Protein AF-A0A659UJV4-F1 (afdb_monomer_lite)

pLDDT: mean 75.34, std 13.34, range [50.78, 94.06]

Foldseek 3Di:
DCCQVQNLVSVVVVLQVPDDDDDFDDDDDDDPPDDDDSDDDCHPVNDPSVLSSVLSNQCSVQVDPDDVSSVVRPSCDPVNVLVVQVVCCVPPVRDPDPPDCVVVCPVQAHPRCPPPD

Structure (mmCIF, N/CA/C/O backbone):
data_AF-A0A659UJV4-F1
#
_entry.id   AF-A0A659UJV4-F1
#
loop_
_atom_site.group_PDB
_atom_site.id
_atom_site.type_symbol
_atom_site.label_atom_id
_atom_site.label_alt_id
_atom_site.label_comp_id
_atom_site.label_asym_id
_atom_site.label_entity_id
_atom_site.label_seq_id
_atom_site.pdbx_PDB_ins_code
_atom_site.Cartn_x
_atom_site.Cartn_y
_atom_site.Cartn_z
_atom_site.occupancy
_atom_site.B_iso_or_equiv
_atom_site.auth_seq_id
_atom_site.auth_comp_id
_atom_site.auth_asym_id
_atom_site.auth_atom_id
_atom_site.pdbx_PDB_model_num
ATOM 1 N N . ASP A 1 1 ? -14.452 -5.274 -1.718 1.00 62.62 1 ASP A N 1
ATOM 2 C CA . ASP A 1 1 ? -14.393 -5.983 -3.010 1.00 62.62 1 ASP A CA 1
ATOM 3 C C . ASP A 1 1 ? -13.160 -6.857 -3.145 1.00 62.62 1 ASP A C 1
ATOM 5 O O . ASP A 1 1 ? -13.233 -7.955 -2.632 1.00 62.62 1 ASP A O 1
ATOM 9 N N . LEU A 1 2 ? -11.992 -6.429 -3.645 1.00 67.94 2 LEU A N 1
ATOM 10 C CA . LEU A 1 2 ? -10.897 -7.378 -3.974 1.00 67.94 2 LEU A CA 1
ATOM 11 C C . LEU A 1 2 ? -10.494 -8.385 -2.862 1.00 67.94 2 LEU A C 1
ATOM 13 O O . LEU A 1 2 ? -10.359 -9.576 -3.128 1.00 67.94 2 LEU A O 1
ATOM 17 N N . LEU A 1 3 ? -10.311 -7.933 -1.615 1.00 70.75 3 LEU A N 1
ATOM 18 C CA . LEU A 1 3 ? -9.992 -8.810 -0.472 1.00 70.75 3 LEU A CA 1
ATOM 19 C C . LEU A 1 3 ? -11.157 -9.725 -0.065 1.00 70.75 3 LEU A C 1
ATOM 21 O O . LEU A 1 3 ? -10.915 -10.826 0.417 1.00 70.75 3 LEU A O 1
ATOM 25 N N . GLN A 1 4 ? -12.397 -9.275 -0.255 1.00 71.19 4 GLN A N 1
ATOM 26 C CA . GLN A 1 4 ? -13.605 -10.049 0.038 1.00 71.19 4 GLN A CA 1
ATOM 27 C C . GLN A 1 4 ? -13.901 -11.064 -1.080 1.00 71.19 4 GLN A C 1
ATOM 29 O O . GLN A 1 4 ? -14.336 -12.173 -0.790 1.00 71.19 4 GLN A O 1
ATOM 34 N N . ASP A 1 5 ? -13.596 -10.714 -2.332 1.00 80.38 5 ASP A N 1
ATOM 35 C CA . ASP A 1 5 ? -13.884 -11.526 -3.518 1.00 80.38 5 ASP A CA 1
ATOM 36 C C . ASP A 1 5 ? -12.785 -12.558 -3.815 1.00 80.38 5 ASP A C 1
ATOM 38 O O . ASP A 1 5 ? -13.070 -13.692 -4.207 1.00 80.38 5 ASP A O 1
ATOM 42 N N . LEU A 1 6 ? -11.510 -12.179 -3.658 1.00 83.31 6 LEU A N 1
ATOM 43 C CA . LEU A 1 6 ? -10.372 -13.060 -3.935 1.00 83.31 6 LEU A CA 1
ATOM 44 C C . LEU A 1 6 ? -9.827 -13.722 -2.666 1.00 83.31 6 LEU A C 1
ATOM 46 O O . LEU A 1 6 ? -9.431 -14.884 -2.711 1.00 83.31 6 LEU A O 1
ATOM 50 N N . GLY A 1 7 ? -9.814 -13.020 -1.534 1.00 86.19 7 GLY A N 1
ATOM 51 C CA . GLY A 1 7 ? -9.151 -13.486 -0.317 1.00 86.19 7 GLY A CA 1
ATOM 52 C C . GLY A 1 7 ? -7.612 -13.442 -0.399 1.00 86.19 7 GLY A C 1
ATOM 53 O O . GLY A 1 7 ? -7.031 -13.360 -1.487 1.00 86.19 7 GLY A O 1
ATOM 54 N N . PRO A 1 8 ? -6.915 -13.492 0.752 1.00 86.56 8 PRO A N 1
ATOM 55 C CA . PRO A 1 8 ? -5.462 -13.317 0.819 1.00 86.56 8 PRO A CA 1
ATOM 56 C C . PRO A 1 8 ? -4.692 -14.405 0.056 1.00 86.56 8 PRO A C 1
ATOM 58 O O . PRO A 1 8 ? -3.744 -14.099 -0.665 1.00 86.56 8 PRO A O 1
ATOM 61 N N . ASP A 1 9 ? -5.125 -15.664 0.148 1.00 87.44 9 ASP A N 1
ATOM 62 C CA . ASP A 1 9 ? -4.417 -16.793 -0.467 1.00 87.44 9 ASP A CA 1
ATOM 63 C C . ASP A 1 9 ? -4.505 -16.781 -1.996 1.00 87.44 9 ASP A C 1
ATOM 65 O O . ASP A 1 9 ? -3.550 -17.144 -2.688 1.00 87.44 9 ASP A O 1
ATOM 69 N N . ARG A 1 10 ? -5.643 -16.345 -2.552 1.00 85.56 10 ARG A N 1
ATOM 70 C CA . ARG A 1 10 ? -5.791 -16.216 -4.004 1.00 85.56 10 ARG A CA 1
ATOM 71 C C . ARG A 1 10 ? -4.956 -15.062 -4.529 1.00 85.56 10 ARG A C 1
ATOM 73 O O . ARG A 1 10 ? -4.311 -15.234 -5.549 1.00 85.56 10 ARG A O 1
ATOM 80 N N . ILE A 1 11 ? -4.903 -13.936 -3.818 1.00 84.81 11 ILE A N 1
ATOM 81 C CA . ILE A 1 11 ? -4.069 -12.791 -4.209 1.00 84.81 11 ILE A CA 1
ATOM 82 C C . ILE A 1 11 ? -2.593 -13.199 -4.305 1.00 84.81 11 ILE A C 1
ATOM 84 O O . ILE A 1 11 ? -1.927 -12.839 -5.271 1.00 84.81 11 ILE A O 1
ATOM 88 N N . ILE A 1 12 ? -2.093 -14.003 -3.364 1.00 83.69 12 ILE A N 1
ATOM 89 C CA . ILE A 1 12 ? -0.719 -14.531 -3.428 1.00 83.69 12 ILE A CA 1
ATOM 90 C C . ILE A 1 12 ? -0.537 -15.470 -4.615 1.00 83.69 12 ILE A C 1
ATOM 92 O O . ILE A 1 12 ? 0.481 -15.412 -5.298 1.00 83.69 12 ILE A O 1
ATOM 96 N N . ARG A 1 13 ? -1.518 -16.333 -4.875 1.00 84.88 13 ARG A N 1
ATOM 97 C CA . ARG A 1 13 ? -1.448 -17.275 -5.992 1.00 84.88 13 ARG A CA 1
ATOM 98 C C . ARG A 1 13 ? -1.454 -16.571 -7.343 1.00 84.88 13 ARG A C 1
ATOM 100 O O . ARG A 1 13 ? -0.652 -16.927 -8.192 1.00 84.88 13 ARG A O 1
ATOM 107 N N . GLU A 1 14 ? -2.329 -15.587 -7.527 1.00 82.69 14 GLU A N 1
ATOM 108 C CA . GLU A 1 14 ? -2.359 -14.759 -8.736 1.00 82.69 14 GLU A CA 1
ATOM 109 C C . GLU A 1 14 ? -1.037 -14.002 -8.878 1.00 82.69 14 GLU A C 1
ATOM 111 O O . GLU A 1 14 ? -0.459 -13.994 -9.956 1.00 82.69 14 GLU A O 1
ATOM 116 N N . PHE A 1 15 ? -0.492 -13.464 -7.780 1.00 77.19 15 PHE A N 1
ATOM 117 C CA . PHE A 1 15 ? 0.823 -12.828 -7.796 1.00 77.19 15 PHE A CA 1
ATOM 118 C C . PHE A 1 15 ? 1.931 -13.785 -8.261 1.00 77.19 15 PHE A C 1
ATOM 120 O O . PHE A 1 15 ? 2.758 -13.414 -9.087 1.00 77.19 15 PHE A O 1
ATOM 127 N N . ALA A 1 16 ? 1.934 -15.027 -7.775 1.00 75.25 16 ALA A N 1
ATOM 128 C CA . ALA A 1 16 ? 2.890 -16.047 -8.203 1.00 75.25 16 ALA A CA 1
ATOM 129 C C . ALA A 1 16 ? 2.652 -16.527 -9.650 1.00 75.25 16 ALA A C 1
ATOM 131 O O . ALA A 1 16 ? 3.585 -16.969 -10.314 1.00 75.25 16 ALA A O 1
ATOM 132 N N . ALA A 1 17 ? 1.413 -16.444 -10.145 1.00 74.94 17 ALA A N 1
ATOM 133 C CA . ALA A 1 17 ? 1.026 -16.863 -11.490 1.00 74.94 17 ALA A CA 1
ATOM 134 C C . ALA A 1 17 ? 1.332 -15.821 -12.577 1.00 74.94 17 ALA A C 1
ATOM 136 O O . ALA A 1 17 ? 1.230 -16.148 -13.760 1.00 74.94 17 ALA A O 1
ATOM 137 N N . LEU A 1 18 ? 1.710 -14.593 -12.201 1.00 69.69 18 LEU A N 1
ATOM 138 C CA . LEU A 1 18 ? 1.977 -13.513 -13.149 1.00 69.69 18 LEU A CA 1
ATOM 139 C C . LEU A 1 18 ? 3.177 -13.762 -14.080 1.00 69.69 18 LEU A C 1
ATOM 141 O O . LEU A 1 18 ? 3.285 -13.005 -15.033 1.00 69.69 18 LEU A O 1
ATOM 145 N N . GLU A 1 19 ? 4.010 -14.802 -13.903 1.00 61.94 19 GLU A N 1
ATOM 146 C CA . GLU A 1 19 ? 5.070 -15.135 -14.879 1.00 61.94 19 GLU A CA 1
ATOM 147 C C . GLU A 1 19 ? 5.465 -16.637 -14.943 1.00 61.94 19 GLU A C 1
ATOM 149 O O . GLU A 1 19 ? 5.965 -17.207 -13.967 1.00 61.94 19 GLU A O 1
ATOM 154 N N . PRO A 1 20 ? 5.365 -17.277 -16.126 1.00 55.78 20 PRO A N 1
ATOM 155 C CA . PRO A 1 20 ? 6.177 -18.422 -16.537 1.00 55.78 20 PRO A CA 1
ATOM 156 C C . PRO A 1 20 ? 7.518 -17.956 -17.149 1.00 55.78 20 PRO A C 1
ATOM 158 O O . PRO A 1 20 ? 7.548 -17.093 -18.016 1.00 55.78 20 PRO A O 1
ATOM 161 N N . GLY A 1 21 ? 8.635 -18.547 -16.708 1.00 53.44 21 GLY A N 1
ATOM 162 C CA . GLY A 1 21 ? 10.007 -18.045 -16.908 1.00 53.44 21 GLY A CA 1
ATOM 163 C C . GLY A 1 21 ? 10.394 -17.518 -18.304 1.00 53.44 21 GLY A C 1
ATOM 164 O O . GLY A 1 21 ? 10.290 -18.223 -19.308 1.00 53.44 21 GLY A O 1
ATOM 165 N N . ALA A 1 22 ? 10.947 -16.299 -18.328 1.00 54.47 22 ALA A N 1
ATOM 166 C CA . ALA A 1 22 ? 11.406 -15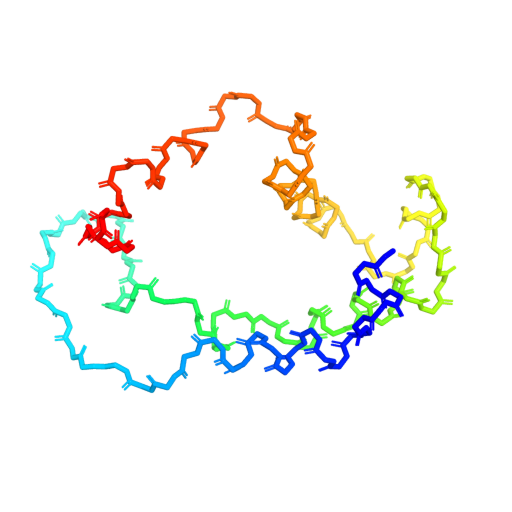.597 -19.526 1.00 54.47 22 ALA A CA 1
ATOM 167 C C . ALA A 1 22 ? 12.938 -15.648 -19.753 1.00 54.47 22 ALA A C 1
ATOM 169 O O . ALA A 1 22 ? 13.740 -15.720 -18.818 1.00 54.47 22 ALA A O 1
ATOM 170 N N . ALA A 1 23 ? 13.328 -15.592 -21.033 1.00 58.88 23 ALA A N 1
ATOM 171 C CA . ALA A 1 23 ? 14.703 -15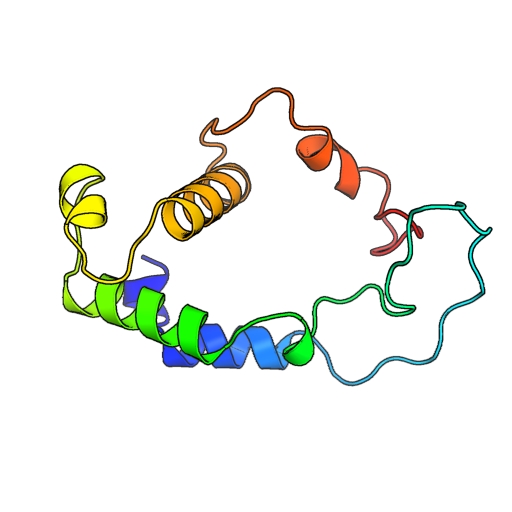.597 -21.553 1.00 58.88 23 ALA A CA 1
ATOM 172 C C . ALA A 1 23 ? 15.496 -14.303 -21.232 1.00 58.88 23 ALA A C 1
ATOM 174 O O . ALA A 1 23 ? 14.894 -13.256 -20.999 1.00 58.88 23 ALA A O 1
ATOM 175 N N . PRO A 1 24 ? 16.847 -14.338 -21.229 1.00 53.59 24 PRO A N 1
ATOM 176 C CA . PRO A 1 24 ? 17.667 -13.217 -20.766 1.00 53.59 24 PRO A CA 1
ATOM 177 C C . PRO A 1 24 ? 17.631 -11.999 -21.707 1.00 53.59 24 PRO A C 1
ATOM 179 O O . PRO A 1 24 ? 17.753 -12.130 -22.926 1.00 53.59 24 PRO A O 1
ATOM 182 N N . ALA A 1 25 ? 17.511 -10.809 -21.110 1.00 57.75 25 ALA A N 1
ATOM 183 C CA . ALA A 1 25 ? 17.424 -9.509 -21.778 1.00 57.75 25 ALA A CA 1
ATOM 184 C C . ALA A 1 25 ? 18.809 -8.905 -22.137 1.00 57.75 25 ALA A C 1
ATOM 186 O O . ALA A 1 25 ? 19.815 -9.240 -21.503 1.00 57.75 25 ALA A O 1
ATOM 187 N N . PRO A 1 26 ? 18.890 -8.002 -23.140 1.00 55.00 26 PRO A N 1
ATOM 188 C CA . PRO A 1 26 ? 20.135 -7.341 -23.546 1.00 55.00 26 PRO A CA 1
ATOM 189 C C . PRO A 1 26 ? 20.643 -6.318 -22.511 1.00 55.00 26 PRO A C 1
ATOM 191 O O . PRO A 1 26 ? 19.875 -5.711 -21.768 1.00 55.00 26 PRO A O 1
ATOM 194 N N . ALA A 1 27 ? 21.964 -6.108 -22.482 1.00 56.12 27 ALA A N 1
ATOM 195 C CA . ALA A 1 27 ? 22.645 -5.306 -21.464 1.00 56.12 27 ALA A CA 1
ATOM 196 C C . ALA A 1 27 ? 22.341 -3.794 -21.560 1.00 56.12 27 ALA A C 1
ATOM 198 O O . ALA A 1 27 ? 22.546 -3.167 -22.600 1.00 56.12 27 ALA A O 1
ATOM 199 N N . GLN A 1 28 ? 21.907 -3.206 -20.440 1.00 54.41 28 GLN A N 1
ATOM 200 C CA . GLN A 1 28 ? 21.684 -1.765 -20.269 1.00 54.41 28 GLN A CA 1
ATOM 201 C C . GLN A 1 28 ? 22.988 -1.010 -19.940 1.00 54.41 28 GLN A C 1
ATOM 203 O O . GLN A 1 28 ? 23.888 -1.582 -19.319 1.00 54.41 28 GLN A O 1
ATOM 208 N N . PRO A 1 29 ? 23.097 0.288 -20.290 1.00 52.56 29 PRO A N 1
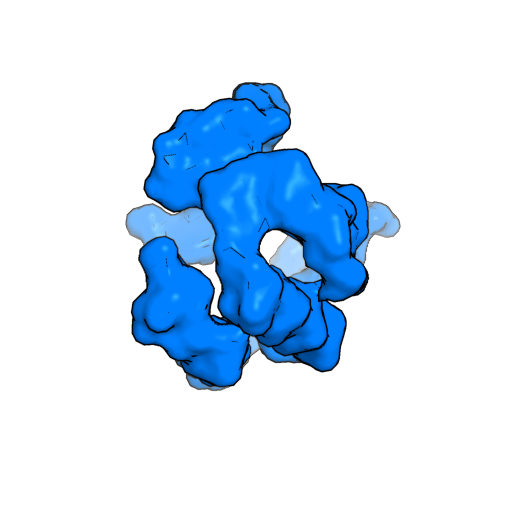ATOM 209 C CA . PRO A 1 29 ? 24.241 1.118 -19.914 1.00 52.56 29 PRO A CA 1
ATOM 210 C C . PRO A 1 29 ? 24.343 1.302 -18.389 1.00 52.56 29 PRO A C 1
ATOM 212 O O . PRO A 1 29 ? 23.340 1.460 -17.691 1.00 52.56 29 PRO A O 1
ATOM 215 N N . LEU A 1 30 ? 25.577 1.300 -17.876 1.00 54.69 30 LEU A N 1
ATOM 216 C CA . LEU A 1 30 ? 25.878 1.380 -16.444 1.00 54.69 30 LEU A CA 1
ATOM 217 C C . LEU A 1 30 ? 25.600 2.783 -15.889 1.00 54.69 30 LEU A C 1
ATOM 219 O O . LEU A 1 30 ? 26.315 3.740 -16.181 1.00 54.69 30 LEU A O 1
ATOM 223 N N . LEU A 1 31 ? 24.585 2.888 -15.033 1.00 61.81 31 LEU A N 1
ATOM 224 C CA . LEU A 1 31 ? 24.408 4.018 -14.125 1.00 61.81 31 LEU A CA 1
ATOM 225 C C . LEU A 1 31 ? 25.238 3.741 -12.856 1.00 61.81 31 LEU A C 1
ATOM 227 O O . LEU A 1 31 ? 24.978 2.731 -12.202 1.00 61.81 31 LEU A O 1
ATOM 231 N N . PRO A 1 32 ? 26.194 4.605 -12.455 1.00 62.06 32 PRO A N 1
ATOM 232 C CA . PRO A 1 32 ? 27.167 4.304 -11.390 1.00 62.06 32 PRO A CA 1
ATOM 233 C C . PRO A 1 32 ? 26.573 3.966 -10.012 1.00 62.06 32 PRO A C 1
ATOM 235 O O . PRO A 1 32 ? 27.269 3.420 -9.159 1.00 62.06 32 PRO A O 1
ATOM 238 N N . HIS A 1 33 ? 25.300 4.302 -9.778 1.00 64.25 33 HIS A N 1
ATOM 239 C CA . HIS A 1 33 ? 24.630 4.146 -8.484 1.00 64.25 33 HIS A CA 1
ATOM 240 C C . HIS A 1 33 ? 23.269 3.440 -8.556 1.00 64.25 33 HIS A C 1
ATOM 242 O O . HIS A 1 33 ? 22.594 3.342 -7.535 1.00 64.25 33 HIS A O 1
ATOM 248 N N . LEU A 1 34 ? 22.844 2.954 -9.727 1.00 65.94 34 LEU A N 1
ATOM 249 C CA . LEU A 1 34 ? 21.552 2.282 -9.881 1.00 65.94 34 LEU A CA 1
ATOM 250 C C . LEU A 1 34 ? 21.769 0.847 -10.354 1.00 65.94 34 LEU A C 1
ATOM 252 O O . LEU A 1 34 ? 21.792 0.566 -11.551 1.00 65.94 34 LEU A O 1
ATOM 256 N N . ILE A 1 35 ? 21.935 -0.046 -9.382 1.00 69.38 35 ILE A N 1
ATOM 257 C CA . ILE A 1 35 ? 22.021 -1.487 -9.605 1.00 69.38 35 ILE A CA 1
ATOM 258 C C . ILE A 1 35 ? 20.596 -2.037 -9.535 1.00 69.38 35 ILE A C 1
ATOM 260 O O . ILE A 1 35 ? 20.000 -2.081 -8.462 1.00 69.38 35 ILE A O 1
ATOM 264 N N . MET A 1 36 ? 20.052 -2.417 -10.687 1.00 70.81 36 MET A N 1
ATOM 265 C CA . MET A 1 36 ? 18.752 -3.078 -10.805 1.00 70.81 36 MET A CA 1
ATOM 266 C C . MET A 1 36 ? 18.960 -4.534 -11.235 1.00 70.81 36 MET A C 1
ATOM 268 O O . MET A 1 36 ? 19.956 -4.822 -11.908 1.00 70.81 36 MET A O 1
ATOM 272 N N . PRO A 1 37 ? 18.047 -5.450 -10.876 1.00 74.69 37 PRO A N 1
ATOM 273 C CA . PRO A 1 37 ? 18.047 -6.796 -11.432 1.00 74.69 37 PRO A CA 1
ATOM 274 C C . PRO A 1 37 ? 17.961 -6.780 -12.966 1.00 74.69 37 PRO A C 1
ATOM 276 O O . PRO A 1 37 ? 17.426 -5.844 -13.557 1.00 74.69 37 PRO A O 1
ATOM 279 N N . ALA A 1 38 ? 18.497 -7.821 -13.611 1.00 75.62 38 ALA A N 1
ATOM 280 C CA . ALA A 1 38 ? 18.450 -7.960 -15.071 1.00 75.62 38 ALA A CA 1
ATOM 281 C C . ALA A 1 38 ? 17.039 -8.279 -15.599 1.00 75.62 38 ALA A C 1
ATOM 283 O O . ALA A 1 38 ? 16.800 -8.189 -16.801 1.00 75.62 38 ALA A O 1
ATOM 284 N N . HIS A 1 39 ? 16.132 -8.694 -14.713 1.00 74.50 39 HIS A N 1
ATOM 285 C CA . HIS A 1 39 ? 14.750 -9.026 -15.025 1.00 74.50 39 HIS A CA 1
ATOM 286 C C . HIS A 1 39 ? 13.828 -7.813 -14.836 1.00 74.50 39 HIS A C 1
ATOM 288 O O . HIS A 1 39 ? 14.071 -6.970 -13.972 1.00 74.50 39 HIS A O 1
ATOM 294 N N . HIS A 1 40 ? 12.804 -7.705 -15.687 1.00 71.44 40 HIS A N 1
ATOM 295 C CA . HIS A 1 40 ? 11.873 -6.566 -15.708 1.00 71.44 40 HIS A CA 1
ATOM 296 C C . HIS A 1 40 ? 10.592 -6.841 -14.920 1.00 71.44 40 HIS A C 1
ATOM 298 O O . HIS A 1 40 ? 9.961 -5.915 -14.413 1.00 71.44 40 HIS A O 1
ATOM 304 N N . ASP A 1 41 ? 10.198 -8.109 -14.874 1.00 70.56 41 ASP A N 1
ATOM 305 C CA . ASP A 1 41 ? 9.048 -8.607 -14.144 1.00 70.56 41 ASP A CA 1
ATOM 306 C C . ASP A 1 41 ? 9.244 -8.466 -12.631 1.00 70.56 41 ASP A C 1
ATOM 308 O O . ASP A 1 41 ? 10.363 -8.435 -12.127 1.00 70.56 41 ASP A O 1
ATOM 312 N N . VAL A 1 42 ? 8.143 -8.376 -11.886 1.00 76.44 42 VAL A N 1
ATOM 313 C CA . VAL A 1 42 ? 8.201 -8.482 -10.426 1.00 76.44 42 VAL A CA 1
ATOM 314 C C . VAL A 1 42 ? 8.016 -9.947 -10.070 1.00 76.44 42 VAL A C 1
ATOM 316 O O . VAL A 1 42 ? 6.967 -10.521 -10.349 1.00 76.44 42 VAL A O 1
ATOM 319 N N . ARG A 1 43 ? 9.021 -10.545 -9.435 1.00 78.69 43 ARG A N 1
ATOM 320 C CA . ARG A 1 43 ? 8.993 -11.955 -9.038 1.00 78.69 43 ARG A CA 1
ATOM 321 C C . ARG A 1 43 ? 8.570 -12.111 -7.591 1.00 78.69 43 ARG A C 1
ATOM 323 O O . ARG A 1 43 ? 8.706 -11.203 -6.774 1.00 78.69 43 ARG A O 1
ATOM 330 N N . GLU A 1 44 ? 8.160 -13.325 -7.234 1.00 80.69 44 GLU A N 1
ATOM 331 C CA . GLU A 1 44 ? 7.950 -13.716 -5.836 1.00 80.69 44 GLU A CA 1
ATOM 332 C C . GLU A 1 44 ? 9.165 -13.407 -4.951 1.00 80.69 44 GLU A C 1
ATOM 334 O O . GLU A 1 44 ? 8.999 -12.897 -3.846 1.00 80.69 44 GLU A O 1
ATOM 339 N N . SER A 1 45 ? 10.386 -13.612 -5.452 1.00 81.69 45 SER A N 1
ATOM 340 C CA . SER A 1 45 ? 11.618 -13.290 -4.720 1.00 81.69 45 SER A CA 1
ATOM 341 C C . SER A 1 45 ? 11.791 -11.802 -4.404 1.00 81.69 45 SER A C 1
ATOM 343 O O . SER A 1 45 ? 12.529 -11.462 -3.481 1.00 81.69 45 SER A O 1
ATOM 345 N N . ASP A 1 46 ? 11.125 -10.920 -5.152 1.00 81.88 46 ASP A N 1
ATOM 346 C CA . ASP A 1 46 ? 11.189 -9.468 -4.966 1.00 81.88 46 ASP A CA 1
ATOM 347 C C . ASP A 1 46 ? 10.198 -8.988 -3.886 1.00 81.88 46 ASP A C 1
ATOM 349 O O . ASP A 1 46 ? 10.222 -7.825 -3.470 1.00 81.88 46 ASP A O 1
ATOM 353 N N . VAL A 1 47 ? 9.340 -9.890 -3.387 1.00 83.38 47 VAL A N 1
ATOM 354 C CA . VAL A 1 47 ? 8.289 -9.602 -2.410 1.00 83.38 47 VAL A CA 1
ATOM 355 C C . VAL A 1 47 ? 8.472 -10.427 -1.142 1.00 83.38 47 VAL A C 1
ATOM 357 O O . VAL A 1 47 ? 8.685 -11.634 -1.144 1.00 83.38 47 VAL A O 1
ATOM 360 N N . VAL A 1 48 ? 8.316 -9.774 0.012 1.00 87.44 48 VAL A N 1
ATOM 361 C CA . VAL A 1 48 ? 8.310 -10.474 1.303 1.00 87.44 48 VAL A CA 1
ATOM 362 C C . VAL A 1 48 ? 6.941 -11.124 1.517 1.00 87.44 48 VAL A C 1
ATOM 364 O O . VAL A 1 48 ? 6.079 -10.560 2.196 1.00 87.44 48 VAL A O 1
ATOM 367 N N . MET A 1 49 ? 6.747 -12.313 0.944 1.00 86.88 49 MET A N 1
ATOM 368 C CA . MET A 1 49 ? 5.446 -12.992 0.866 1.00 86.88 49 MET A CA 1
ATOM 369 C C . MET A 1 49 ? 4.753 -13.190 2.211 1.00 86.88 49 MET A C 1
ATOM 371 O O . MET A 1 49 ? 3.572 -12.881 2.338 1.00 86.88 49 MET A O 1
ATOM 375 N N . HIS A 1 50 ? 5.480 -13.604 3.253 1.00 88.69 50 HIS A N 1
ATOM 376 C CA . HIS A 1 50 ? 4.895 -13.736 4.592 1.00 88.69 50 HIS A CA 1
ATOM 377 C C . HIS A 1 50 ? 4.275 -12.414 5.078 1.00 88.69 50 HIS A C 1
ATOM 379 O O . HIS A 1 50 ? 3.172 -12.410 5.625 1.00 88.69 50 HIS A O 1
ATOM 385 N N . ARG A 1 51 ? 4.956 -11.279 4.869 1.00 87.44 51 ARG A N 1
ATOM 386 C CA . ARG A 1 51 ? 4.434 -9.972 5.297 1.00 87.44 51 ARG A CA 1
ATOM 387 C C . ARG A 1 51 ? 3.226 -9.555 4.473 1.00 87.44 51 ARG A C 1
ATOM 389 O O . ARG A 1 51 ? 2.297 -8.984 5.033 1.00 87.44 51 ARG A O 1
ATOM 396 N N . LEU A 1 52 ? 3.241 -9.830 3.169 1.00 87.81 52 LEU A N 1
ATOM 397 C CA . LEU A 1 52 ? 2.092 -9.571 2.310 1.00 87.81 52 LEU A CA 1
ATOM 398 C C . LEU A 1 52 ? 0.879 -10.380 2.785 1.00 87.81 52 LEU A C 1
ATOM 400 O O . LEU A 1 52 ? -0.164 -9.790 3.050 1.00 87.81 52 LEU A O 1
ATOM 404 N N . HIS A 1 53 ? 1.046 -11.692 2.977 1.00 89.69 53 HIS A N 1
ATOM 405 C CA . HIS A 1 53 ? -0.003 -12.575 3.489 1.00 89.69 53 HIS A CA 1
ATOM 406 C C . HIS A 1 53 ? -0.553 -12.088 4.823 1.00 89.69 53 HIS A C 1
ATOM 408 O O . HIS A 1 53 ? -1.746 -11.833 4.924 1.00 89.69 53 HIS A O 1
ATOM 414 N N . GLY A 1 54 ? 0.319 -11.884 5.814 1.00 90.56 54 GLY A N 1
ATOM 415 C CA . GLY A 1 54 ? -0.095 -11.510 7.164 1.00 90.56 54 GLY A CA 1
ATOM 416 C C . GLY A 1 54 ? -0.870 -10.196 7.197 1.00 90.56 54 GLY A C 1
ATOM 417 O O . GLY A 1 54 ? -1.898 -10.107 7.862 1.00 90.56 54 GLY A O 1
ATOM 418 N N . ASN A 1 55 ? -0.435 -9.194 6.429 1.00 89.62 55 ASN A N 1
ATOM 419 C CA . ASN A 1 55 ? -1.140 -7.915 6.354 1.00 89.62 55 ASN A CA 1
ATOM 420 C C . ASN A 1 55 ? -2.514 -8.054 5.680 1.00 89.62 55 ASN A C 1
ATOM 422 O O . ASN A 1 55 ? -3.482 -7.449 6.136 1.00 89.62 55 ASN A O 1
ATOM 426 N N . MET A 1 56 ? -2.602 -8.838 4.601 1.00 88.50 56 MET A N 1
ATOM 427 C CA . MET A 1 56 ? -3.846 -9.047 3.853 1.00 88.50 56 MET A CA 1
ATOM 428 C C . MET A 1 56 ? -4.840 -9.905 4.639 1.00 88.50 56 MET A C 1
ATOM 430 O O . MET A 1 56 ? -6.024 -9.585 4.672 1.00 88.50 56 MET A O 1
ATOM 434 N N . ALA A 1 57 ? -4.361 -10.949 5.315 1.00 91.06 57 ALA A N 1
ATOM 435 C CA . ALA A 1 57 ? -5.163 -11.789 6.193 1.00 91.06 57 ALA A CA 1
ATOM 436 C C . ALA A 1 57 ? -5.709 -10.984 7.379 1.00 91.06 57 ALA A C 1
ATOM 438 O O . ALA A 1 57 ? -6.915 -10.983 7.602 1.00 91.06 57 ALA A O 1
ATOM 439 N N . ALA A 1 58 ? -4.861 -10.205 8.061 1.00 89.56 58 ALA A N 1
ATOM 440 C CA . ALA A 1 58 ? -5.296 -9.355 9.168 1.00 89.56 58 ALA A CA 1
ATOM 441 C C . ALA A 1 58 ? -6.360 -8.332 8.733 1.00 89.56 58 ALA A C 1
ATOM 443 O O . ALA A 1 58 ? -7.349 -8.125 9.436 1.00 89.56 58 ALA A O 1
ATOM 444 N N . ALA A 1 59 ? -6.189 -7.712 7.559 1.00 88.19 59 ALA A N 1
ATOM 445 C CA . ALA A 1 59 ? -7.182 -6.793 7.009 1.00 88.19 59 ALA A CA 1
ATOM 446 C C . ALA A 1 59 ? -8.491 -7.508 6.632 1.00 88.19 59 ALA A C 1
ATOM 448 O O . ALA A 1 59 ? -9.564 -6.992 6.932 1.00 88.19 59 ALA A O 1
ATOM 449 N N . ALA A 1 60 ? -8.422 -8.694 6.021 1.00 89.56 60 ALA A N 1
ATOM 450 C CA . ALA A 1 60 ? -9.604 -9.476 5.660 1.00 89.56 60 ALA A CA 1
ATOM 451 C C . ALA A 1 60 ? -10.403 -9.925 6.893 1.00 89.56 60 ALA A C 1
ATOM 453 O O . ALA A 1 60 ? -11.618 -9.757 6.925 1.00 89.56 60 ALA A O 1
ATOM 454 N N . GLU A 1 61 ? -9.724 -10.449 7.916 1.00 89.62 61 GLU A N 1
ATOM 455 C CA . GLU A 1 61 ? -10.349 -10.910 9.162 1.00 89.62 61 GLU A CA 1
ATOM 456 C C . GLU A 1 61 ? -11.015 -9.771 9.935 1.00 89.62 61 GLU A C 1
ATOM 458 O O . GLU A 1 61 ? -12.067 -9.963 10.545 1.00 89.62 61 GLU A O 1
ATOM 463 N N . ARG A 1 62 ? -10.403 -8.581 9.932 1.00 89.50 62 ARG A N 1
ATOM 464 C CA . ARG A 1 62 ? -10.948 -7.419 10.638 1.00 89.50 62 ARG A CA 1
ATOM 465 C C . ARG A 1 62 ? -12.034 -6.694 9.852 1.00 89.50 62 ARG A C 1
ATOM 467 O O . ARG A 1 62 ? -12.869 -6.049 10.475 1.00 89.50 62 ARG A O 1
ATOM 474 N N . GLY A 1 63 ? -12.012 -6.800 8.524 1.00 89.44 63 GLY A N 1
ATOM 475 C CA . GLY A 1 63 ? -12.995 -6.203 7.625 1.00 89.44 63 GLY A CA 1
ATOM 476 C C . GLY A 1 63 ? -13.202 -4.698 7.833 1.00 89.44 63 GLY A C 1
ATOM 477 O O . GLY A 1 63 ? -14.350 -4.301 8.014 1.00 89.44 63 GLY A O 1
ATOM 478 N N . PRO A 1 64 ? -12.140 -3.864 7.836 1.00 91.62 64 PRO A N 1
ATOM 479 C CA . PRO A 1 64 ? -12.280 -2.435 8.091 1.00 91.62 64 PRO A CA 1
ATOM 480 C C . PRO A 1 64 ? -13.153 -1.774 7.019 1.00 91.62 64 PRO A C 1
ATOM 482 O O . PRO A 1 64 ? -12.896 -1.922 5.820 1.00 91.62 64 PRO A O 1
ATOM 485 N N . ALA A 1 65 ? -14.170 -1.034 7.453 1.00 89.69 65 ALA A N 1
ATOM 486 C CA . ALA A 1 65 ? -15.099 -0.324 6.580 1.00 89.69 65 ALA A CA 1
ATOM 487 C C . ALA A 1 65 ? -14.563 1.047 6.146 1.00 89.69 65 ALA A C 1
ATOM 489 O O . ALA A 1 65 ? -14.949 1.565 5.097 1.00 89.69 65 ALA A O 1
ATOM 490 N N . ASP A 1 66 ? -13.666 1.632 6.942 1.00 88.56 66 ASP A N 1
ATOM 491 C CA . ASP A 1 66 ? -13.080 2.937 6.676 1.00 88.56 66 ASP A CA 1
ATOM 492 C C . ASP A 1 66 ? -11.582 3.009 7.016 1.00 88.56 66 ASP A C 1
ATOM 494 O O . ASP A 1 66 ? -10.935 2.049 7.446 1.00 88.56 66 ASP A O 1
ATOM 498 N N . PHE A 1 67 ? -11.003 4.184 6.771 1.00 87.56 67 PHE A N 1
ATOM 499 C CA . PHE A 1 67 ? -9.587 4.428 7.005 1.00 87.56 67 PHE A CA 1
ATOM 500 C C . PHE A 1 67 ? -9.195 4.331 8.485 1.00 87.56 67 PHE A C 1
ATOM 502 O O . PHE A 1 67 ? -8.115 3.828 8.790 1.00 87.56 67 PHE A O 1
ATOM 509 N N . ALA A 1 68 ? -10.041 4.803 9.404 1.00 92.44 68 ALA A N 1
ATOM 510 C CA . ALA A 1 68 ? -9.731 4.770 10.828 1.00 92.44 68 ALA A CA 1
ATOM 511 C C . ALA A 1 68 ? -9.701 3.324 11.331 1.00 92.44 68 ALA A C 1
ATOM 513 O O . ALA A 1 68 ? -8.762 2.937 12.025 1.00 92.44 68 ALA A O 1
ATOM 514 N N . GLU A 1 69 ? -10.663 2.503 10.911 1.00 92.38 69 GLU A N 1
ATOM 515 C CA . GLU A 1 69 ? -10.681 1.074 11.211 1.00 92.38 69 GLU A CA 1
ATOM 516 C C . GLU A 1 69 ? -9.477 0.346 10.605 1.00 92.38 69 GLU A C 1
ATOM 518 O O . GLU A 1 69 ? -8.867 -0.484 11.280 1.00 92.38 69 GLU A O 1
ATOM 523 N N . LEU A 1 70 ? -9.068 0.697 9.379 1.00 91.19 70 LEU A N 1
ATOM 524 C CA . LEU A 1 70 ? -7.878 0.127 8.738 1.00 91.19 70 LEU A CA 1
ATOM 525 C C . LEU A 1 70 ? -6.596 0.415 9.536 1.00 91.19 70 LEU A C 1
ATOM 527 O O . LEU A 1 70 ? -5.739 -0.460 9.655 1.00 91.19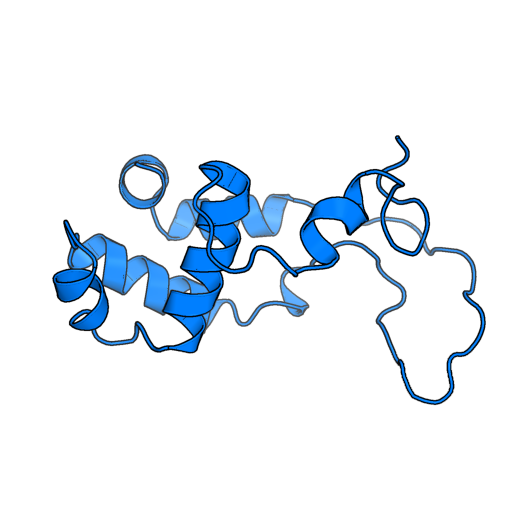 70 LEU A O 1
ATOM 531 N N . LEU A 1 71 ? -6.463 1.616 10.110 1.00 91.56 71 LEU A N 1
ATOM 532 C CA . LEU A 1 71 ? -5.319 1.980 10.958 1.00 91.56 71 LEU A CA 1
ATOM 533 C C . LEU A 1 71 ? -5.268 1.198 12.276 1.00 91.56 71 LEU A C 1
ATOM 535 O O . LEU A 1 71 ? -4.200 1.083 12.876 1.00 91.56 71 LEU A O 1
ATOM 539 N N . LEU A 1 72 ? -6.406 0.675 12.733 1.00 94.06 72 LEU A N 1
ATOM 540 C CA . LEU A 1 72 ? -6.503 -0.120 13.954 1.00 94.06 72 LEU A CA 1
ATOM 541 C C . LEU A 1 72 ? -6.247 -1.614 13.714 1.00 94.06 72 LEU A C 1
ATOM 543 O O . LEU A 1 72 ? -6.182 -2.371 14.683 1.00 94.06 72 LEU A O 1
ATOM 547 N N . VAL A 1 73 ? -6.077 -2.052 12.460 1.00 93.88 73 VAL A N 1
ATOM 548 C CA . VAL A 1 73 ? -5.738 -3.442 12.129 1.00 93.88 73 VAL A CA 1
ATOM 549 C C . VAL A 1 73 ? -4.283 -3.731 12.530 1.00 93.88 73 VAL A C 1
ATOM 551 O O . VAL A 1 73 ? -3.355 -3.162 11.944 1.00 93.88 73 VAL A O 1
ATOM 554 N N . PRO A 1 74 ? -4.028 -4.643 13.490 1.00 89.75 74 PRO A N 1
ATOM 555 C CA . PRO A 1 74 ? -2.666 -5.010 13.862 1.00 89.75 74 PRO A CA 1
ATOM 556 C C . PRO A 1 74 ? -1.888 -5.560 12.659 1.00 89.75 74 PRO A C 1
ATOM 558 O O . PRO A 1 74 ? -2.382 -6.405 11.920 1.00 89.75 74 PRO A O 1
ATOM 561 N N . GLY A 1 75 ? -0.661 -5.074 12.458 1.00 85.50 75 GLY A N 1
ATOM 562 C CA . GLY A 1 75 ? 0.174 -5.429 11.301 1.00 85.50 75 GLY A CA 1
ATOM 563 C C . GLY A 1 75 ? 0.031 -4.483 10.102 1.00 85.50 75 GLY A C 1
ATOM 564 O O . GLY A 1 75 ? 0.963 -4.370 9.300 1.00 85.50 75 GLY A O 1
ATOM 565 N N . VAL A 1 76 ? -1.049 -3.698 10.017 1.00 89.56 76 VAL A N 1
ATOM 566 C CA . VAL A 1 76 ? -1.187 -2.644 9.003 1.00 89.56 76 VAL A CA 1
ATOM 567 C C . VAL A 1 76 ? -0.437 -1.392 9.459 1.00 89.56 76 VAL A C 1
ATOM 569 O O . VAL A 1 76 ? -0.923 -0.565 10.220 1.00 89.56 76 VAL A O 1
ATOM 572 N N . GLY A 1 77 ? 0.806 -1.261 8.994 1.00 87.94 77 GLY A N 1
ATOM 573 C CA . GLY A 1 77 ? 1.649 -0.095 9.266 1.00 87.94 77 GLY A CA 1
ATOM 574 C C . GLY A 1 77 ? 1.631 0.952 8.149 1.00 87.94 77 GLY A C 1
ATOM 575 O O . GLY A 1 77 ? 1.134 0.719 7.048 1.00 87.94 77 GLY A O 1
ATOM 576 N N . ALA A 1 78 ? 2.296 2.086 8.389 1.00 88.69 78 ALA A N 1
ATOM 577 C CA . ALA A 1 78 ? 2.386 3.206 7.441 1.00 88.69 78 ALA A CA 1
ATOM 578 C C . ALA A 1 78 ? 2.867 2.808 6.030 1.00 88.69 78 ALA A C 1
ATOM 580 O O . ALA A 1 78 ? 2.416 3.371 5.035 1.00 88.69 78 ALA A O 1
ATOM 581 N N . ARG A 1 79 ? 3.765 1.815 5.920 1.00 85.00 79 ARG A N 1
ATOM 582 C CA . ARG A 1 79 ? 4.215 1.288 4.619 1.00 85.00 79 ARG A CA 1
ATOM 583 C C . ARG A 1 79 ? 3.094 0.582 3.856 1.00 85.00 79 ARG A C 1
ATOM 585 O O . ARG A 1 79 ? 2.971 0.799 2.657 1.00 85.00 79 ARG A O 1
ATOM 592 N N . THR A 1 80 ? 2.278 -0.212 4.545 1.00 88.25 80 THR A N 1
ATOM 593 C CA . THR A 1 80 ? 1.124 -0.907 3.960 1.00 88.25 80 THR A CA 1
ATOM 594 C C . THR A 1 80 ? 0.071 0.101 3.519 1.00 88.25 80 THR A C 1
ATOM 596 O O . THR A 1 80 ? -0.372 0.054 2.379 1.00 88.25 80 THR A O 1
ATOM 599 N N . VAL A 1 81 ? -0.244 1.083 4.370 1.00 89.44 81 VAL A N 1
ATOM 600 C CA . VAL A 1 81 ? -1.175 2.174 4.036 1.00 89.44 81 VAL A CA 1
ATOM 601 C C . VAL A 1 81 ? -0.708 2.947 2.803 1.00 89.44 81 VAL A C 1
ATOM 603 O O . VAL A 1 81 ? -1.491 3.193 1.892 1.00 89.44 81 VAL A O 1
ATOM 606 N N . ARG A 1 82 ? 0.585 3.283 2.726 1.00 87.62 82 ARG A N 1
ATOM 607 C CA . ARG A 1 82 ? 1.156 3.960 1.556 1.00 87.62 82 ARG A CA 1
ATOM 608 C C . ARG A 1 82 ? 1.054 3.110 0.289 1.00 87.62 82 ARG A C 1
ATOM 610 O O . ARG A 1 82 ? 0.726 3.650 -0.759 1.00 87.62 82 ARG A O 1
ATOM 617 N N . ALA A 1 83 ? 1.336 1.811 0.373 1.00 85.81 83 ALA A N 1
ATOM 618 C CA . ALA A 1 83 ? 1.202 0.907 -0.766 1.00 85.81 83 ALA A CA 1
ATOM 619 C C . ALA A 1 83 ? -0.255 0.821 -1.248 1.00 85.81 83 ALA A C 1
ATOM 621 O O . ALA A 1 83 ? -0.507 0.963 -2.439 1.00 85.81 83 ALA A O 1
ATOM 622 N N . LEU A 1 84 ? -1.212 0.682 -0.325 1.00 87.06 84 LEU A N 1
ATOM 623 C CA . LEU A 1 84 ? -2.641 0.675 -0.647 1.00 87.06 84 LEU A CA 1
ATOM 624 C C . LEU A 1 84 ? -3.089 1.989 -1.294 1.00 87.06 84 LEU A C 1
ATOM 626 O O . LEU A 1 84 ? -3.843 1.956 -2.258 1.00 87.06 84 LEU A O 1
ATOM 630 N N . ALA A 1 85 ? -2.588 3.132 -0.822 1.00 86.44 85 ALA A N 1
ATOM 631 C CA . ALA A 1 85 ? -2.883 4.428 -1.427 1.00 86.44 85 ALA A CA 1
ATOM 632 C C . ALA A 1 85 ? -2.347 4.537 -2.868 1.00 86.44 85 ALA A C 1
ATOM 634 O O . ALA A 1 85 ? -3.065 5.004 -3.748 1.00 86.44 85 ALA A O 1
ATOM 635 N N . LEU A 1 86 ? -1.125 4.051 -3.126 1.00 82.50 86 LEU A N 1
ATOM 636 C CA . LEU A 1 86 ? -0.542 4.002 -4.476 1.00 82.50 86 LEU A CA 1
ATOM 637 C C . LEU A 1 86 ? -1.345 3.087 -5.411 1.00 82.50 86 LEU A C 1
ATOM 639 O O . LEU A 1 86 ? -1.584 3.437 -6.562 1.00 82.50 86 LEU A O 1
ATOM 643 N N . VAL A 1 87 ? -1.803 1.933 -4.918 1.00 81.44 87 VAL A N 1
ATOM 644 C CA . VAL A 1 87 ? -2.657 1.017 -5.691 1.00 81.44 87 VAL A CA 1
ATOM 645 C C . VAL A 1 87 ? -4.032 1.634 -5.953 1.00 81.44 87 VAL A C 1
ATOM 647 O O . VAL A 1 87 ? -4.516 1.579 -7.080 1.00 81.44 87 VAL A O 1
ATOM 650 N N . ALA A 1 88 ? -4.653 2.259 -4.950 1.00 83.38 88 ALA A N 1
ATOM 651 C CA . ALA A 1 88 ? -5.946 2.923 -5.097 1.00 83.38 88 ALA A CA 1
ATOM 652 C C . ALA A 1 88 ? -5.891 4.077 -6.106 1.00 83.38 88 ALA A C 1
ATOM 654 O O . ALA A 1 88 ? -6.865 4.319 -6.817 1.00 83.38 88 ALA A O 1
ATOM 655 N N . GLU A 1 89 ? -4.749 4.754 -6.218 1.00 80.62 89 GLU A N 1
ATOM 656 C CA . GLU A 1 89 ? -4.536 5.743 -7.269 1.00 80.62 89 GLU A CA 1
ATOM 657 C C . GLU A 1 89 ? -4.613 5.125 -8.669 1.00 80.62 89 GLU A C 1
ATOM 659 O O . GLU A 1 89 ? -5.276 5.681 -9.540 1.00 80.62 89 GLU A O 1
ATOM 664 N N . VAL A 1 90 ? -3.992 3.964 -8.883 1.00 78.38 90 VAL A N 1
ATOM 665 C CA . VAL A 1 90 ? -4.013 3.272 -10.181 1.00 78.38 90 VAL A CA 1
ATOM 666 C C . VAL A 1 90 ? -5.393 2.690 -10.491 1.00 78.38 90 VAL A C 1
ATOM 668 O O . VAL A 1 90 ? -5.894 2.853 -11.599 1.00 78.38 90 VAL A O 1
ATOM 671 N N . VAL A 1 91 ? -6.014 2.014 -9.522 1.00 79.94 91 VAL A N 1
ATOM 672 C CA . VAL A 1 91 ? -7.272 1.277 -9.734 1.00 79.94 91 VAL A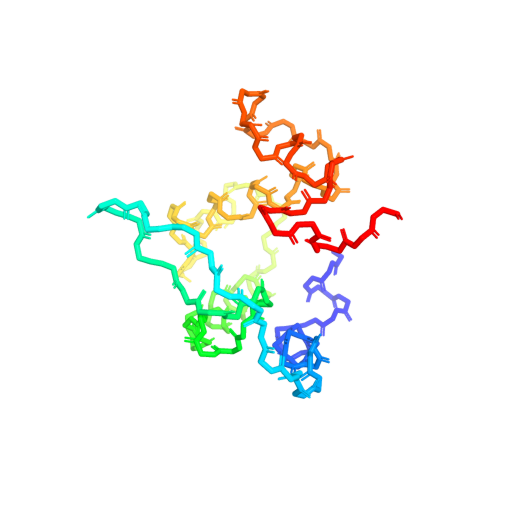 CA 1
ATOM 673 C C . VAL A 1 91 ? -8.482 2.212 -9.761 1.00 79.94 91 VAL A C 1
ATOM 675 O O . VAL A 1 91 ? -9.402 2.011 -10.550 1.00 79.94 91 VAL A O 1
ATOM 678 N N . HIS A 1 92 ? -8.495 3.233 -8.903 1.00 81.25 92 HIS A N 1
ATOM 679 C CA . HIS A 1 92 ? -9.664 4.087 -8.678 1.00 81.25 92 HIS A CA 1
ATOM 680 C C . HIS A 1 92 ? -9.433 5.559 -9.043 1.00 81.25 92 HIS A C 1
ATOM 682 O O . HIS A 1 92 ? -10.348 6.368 -8.897 1.00 81.25 92 HIS A O 1
ATOM 688 N N . GLY A 1 93 ? -8.232 5.947 -9.484 1.00 78.50 93 GLY A N 1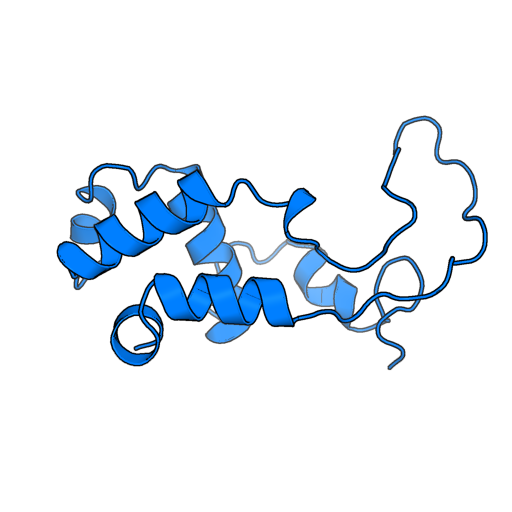
ATOM 689 C CA . GLY A 1 93 ? -7.907 7.349 -9.773 1.00 78.50 93 GLY A CA 1
ATOM 690 C C . GLY A 1 93 ? -7.848 8.241 -8.527 1.00 78.50 93 GLY A C 1
ATOM 691 O O . GLY A 1 93 ? -7.805 9.466 -8.651 1.00 78.50 93 GLY A O 1
ATOM 692 N N . ALA A 1 94 ? -7.865 7.655 -7.323 1.00 78.94 94 ALA A N 1
ATOM 693 C CA . ALA A 1 94 ? -7.843 8.397 -6.069 1.00 78.94 94 ALA A CA 1
ATOM 694 C C . ALA A 1 94 ? -6.473 9.079 -5.890 1.00 78.94 94 ALA A C 1
ATOM 696 O O . ALA A 1 94 ? -5.456 8.390 -5.829 1.00 78.94 94 ALA A O 1
ATOM 697 N N . PRO A 1 95 ? -6.389 10.417 -5.805 1.00 75.25 95 PRO A N 1
ATOM 698 C CA . PRO A 1 95 ? -5.102 11.095 -5.767 1.00 75.25 95 PRO A CA 1
ATOM 699 C C . PRO A 1 95 ? -4.381 10.799 -4.446 1.00 75.25 95 PRO A C 1
ATOM 701 O O . PRO A 1 95 ? -4.790 11.288 -3.396 1.00 75.25 95 PRO A O 1
ATOM 704 N N . CYS A 1 96 ? -3.278 10.050 -4.489 1.00 75.75 96 CYS A N 1
ATOM 705 C CA . CYS A 1 96 ? -2.393 9.869 -3.338 1.00 75.75 96 CYS A CA 1
ATOM 706 C C . CYS A 1 96 ? -1.075 10.639 -3.514 1.00 75.75 96 CYS A C 1
ATOM 708 O O . CYS A 1 96 ? -0.485 11.095 -2.530 1.00 75.75 96 CYS A O 1
ATOM 710 N N . ARG A 1 97 ? -0.631 10.853 -4.764 1.00 67.25 97 ARG A N 1
ATOM 711 C CA . ARG A 1 97 ? 0.543 11.671 -5.086 1.00 67.25 97 ARG A CA 1
ATOM 712 C C . ARG A 1 97 ? 0.504 12.181 -6.532 1.00 67.25 97 ARG A C 1
ATOM 714 O O . ARG A 1 97 ? 1.022 11.568 -7.454 1.00 67.25 97 ARG A O 1
ATOM 721 N N . PHE A 1 98 ? -0.061 13.373 -6.734 1.00 56.12 98 PHE A N 1
ATOM 722 C CA . PHE A 1 98 ? -0.258 13.943 -8.079 1.00 56.12 98 PHE A CA 1
ATOM 723 C C . PHE A 1 98 ? 1.034 14.259 -8.851 1.00 56.12 98 PHE A C 1
ATOM 725 O O . PHE A 1 98 ? 1.010 14.369 -10.073 1.00 56.12 98 PHE A O 1
ATOM 732 N N . SER A 1 99 ? 2.157 14.404 -8.146 1.00 60.81 99 SER A N 1
ATOM 733 C CA . SER A 1 99 ? 3.465 14.722 -8.721 1.00 60.81 99 SER A CA 1
ATOM 734 C C . SER A 1 99 ? 4.331 13.489 -9.005 1.00 60.81 99 SER A C 1
ATOM 736 O O . SER A 1 99 ? 5.529 13.651 -9.225 1.00 60.81 99 SER A O 1
ATOM 738 N N . ASP A 1 100 ? 3.797 12.268 -8.895 1.00 61.25 100 ASP A N 1
ATOM 739 C CA . ASP A 1 100 ? 4.594 11.063 -9.118 1.00 61.25 100 ASP A CA 1
ATOM 740 C C . ASP A 1 100 ? 4.853 10.852 -10.625 1.00 61.25 100 ASP A C 1
ATOM 742 O O . ASP A 1 100 ? 3.900 10.608 -11.374 1.00 61.25 100 ASP A O 1
ATOM 746 N N . PRO A 1 101 ? 6.115 10.915 -11.102 1.00 55.31 101 PRO A N 1
ATOM 747 C CA . PRO A 1 101 ? 6.448 10.593 -12.491 1.00 55.31 101 PRO A CA 1
ATOM 748 C C . PRO A 1 101 ? 6.033 9.164 -12.884 1.00 55.31 101 PRO A C 1
ATOM 750 O O . PRO A 1 101 ? 5.832 8.899 -14.072 1.00 55.31 101 PRO A O 1
ATOM 753 N N . GLY A 1 102 ? 5.821 8.265 -11.909 1.00 57.94 102 GLY A N 1
ATOM 754 C CA . GLY A 1 102 ? 5.249 6.927 -12.089 1.00 57.94 102 GLY A CA 1
ATOM 755 C C . GLY A 1 102 ? 3.947 6.919 -12.894 1.00 57.94 102 GLY A C 1
ATOM 756 O O . GLY A 1 102 ? 3.765 6.066 -13.763 1.00 57.94 102 GLY A O 1
ATOM 757 N N . ARG A 1 103 ? 3.094 7.935 -12.701 1.00 58.03 103 ARG A N 1
ATOM 758 C CA . ARG A 1 103 ? 1.801 8.075 -13.390 1.00 58.03 103 ARG A CA 1
ATOM 759 C C . ARG A 1 103 ? 1.937 8.197 -14.919 1.00 58.03 103 ARG A C 1
ATOM 761 O O . ARG A 1 103 ? 1.007 7.869 -15.647 1.00 58.03 103 ARG A O 1
ATOM 768 N N . PHE A 1 104 ? 3.107 8.616 -15.406 1.00 55.25 104 PHE A N 1
ATOM 769 C CA . PHE A 1 104 ? 3.450 8.714 -16.832 1.00 55.25 104 PHE A CA 1
ATOM 770 C C . PHE A 1 104 ? 4.542 7.719 -17.257 1.00 55.25 104 PHE A C 1
ATOM 772 O O . PHE A 1 104 ? 4.991 7.742 -18.398 1.00 55.25 104 PHE A O 1
ATOM 779 N N . SER A 1 105 ? 5.001 6.851 -16.352 1.00 54.78 105 SER A N 1
ATOM 780 C CA . SER A 1 105 ? 6.153 5.974 -16.608 1.00 54.78 105 SER A CA 1
ATOM 781 C C . SER A 1 105 ? 5.803 4.751 -17.453 1.00 54.78 105 SER A C 1
ATOM 783 O O . SER A 1 105 ? 6.680 4.186 -18.092 1.00 54.78 105 SER A O 1
ATOM 785 N N . LEU A 1 106 ? 4.529 4.353 -17.482 1.00 57.75 106 LEU A N 1
ATOM 786 C CA . LEU A 1 106 ? 4.038 3.251 -18.317 1.00 57.75 106 LEU A CA 1
ATOM 787 C C . LEU A 1 106 ? 3.515 3.723 -19.681 1.00 57.75 106 LEU A C 1
ATOM 789 O O . LEU A 1 106 ? 3.372 2.905 -20.583 1.00 57.75 106 LEU A O 1
ATOM 793 N N . SER A 1 107 ? 3.260 5.024 -19.871 1.00 58.16 107 SER A N 1
ATOM 794 C CA . SER A 1 107 ? 2.679 5.533 -21.125 1.00 58.16 107 SER A CA 1
ATOM 795 C C . SER A 1 107 ? 3.634 5.474 -22.321 1.00 58.16 107 SER A C 1
ATOM 797 O O . SER A 1 107 ? 3.188 5.615 -23.454 1.00 58.16 107 SER A O 1
ATOM 799 N N . HIS A 1 108 ? 4.928 5.236 -22.084 1.00 52.34 108 HIS A N 1
ATOM 800 C CA . HIS A 1 108 ? 5.959 5.116 -23.121 1.00 52.34 108 HIS A CA 1
ATOM 801 C C . HIS A 1 108 ? 6.637 3.729 -23.127 1.00 52.34 108 HIS A C 1
ATOM 803 O O . HIS A 1 108 ? 7.677 3.552 -23.764 1.00 52.34 108 HIS A O 1
ATOM 809 N N . GLY A 1 109 ? 6.057 2.751 -22.417 1.00 57.69 109 GLY A N 1
ATOM 810 C CA . GLY A 1 109 ? 6.731 1.511 -22.030 1.00 57.69 109 GLY A CA 1
ATOM 811 C C . GLY A 1 109 ? 7.652 1.730 -20.826 1.00 57.69 109 GLY A C 1
ATOM 812 O O . GLY A 1 109 ? 8.093 2.851 -20.567 1.00 57.69 109 GLY A O 1
ATOM 813 N N . GLY A 1 110 ? 7.924 0.668 -20.057 1.00 63.62 110 GLY A N 1
ATOM 814 C CA . GLY A 1 110 ? 8.832 0.737 -18.908 1.00 63.62 110 GLY A CA 1
ATOM 815 C C . GLY A 1 110 ? 10.239 1.198 -19.303 1.00 63.62 110 GLY A C 1
ATOM 816 O O . GLY A 1 110 ? 10.534 1.389 -20.482 1.00 63.62 110 GLY A O 1
ATOM 817 N N . LYS A 1 111 ? 11.146 1.336 -18.324 1.00 61.94 111 LYS A N 1
ATOM 818 C CA . LYS A 1 111 ? 12.537 1.809 -18.524 1.00 61.94 111 LYS A CA 1
ATOM 819 C C . LYS A 1 111 ? 13.241 1.161 -19.734 1.00 61.94 111 LYS A C 1
ATOM 821 O O . LYS A 1 111 ? 14.047 1.811 -20.395 1.00 61.94 111 LYS A O 1
ATOM 826 N N . ASP A 1 112 ? 12.863 -0.078 -20.048 1.00 60.22 112 ASP A N 1
ATOM 827 C CA . ASP A 1 112 ? 13.460 -0.921 -21.083 1.00 60.22 112 ASP A CA 1
ATOM 828 C C . ASP A 1 112 ? 12.514 -1.222 -22.264 1.00 60.22 112 ASP A C 1
ATOM 830 O O . ASP A 1 112 ? 12.748 -2.153 -23.030 1.00 60.22 112 ASP A O 1
ATOM 834 N N . ARG A 1 113 ? 11.458 -0.412 -22.444 1.00 59.53 113 ARG A N 1
ATOM 835 C CA . ARG A 1 113 ? 10.385 -0.577 -23.450 1.00 59.53 113 ARG A CA 1
ATOM 836 C C . ARG A 1 113 ? 9.528 -1.835 -23.267 1.00 59.53 113 ARG A C 1
ATOM 838 O O . ARG A 1 113 ? 9.023 -2.387 -24.241 1.00 59.53 113 ARG A O 1
ATOM 845 N N . HIS A 1 114 ? 9.359 -2.276 -22.022 1.00 59.22 114 HIS A N 1
ATOM 846 C CA . HIS A 1 114 ? 8.471 -3.380 -21.663 1.00 59.22 114 HIS A CA 1
ATOM 847 C C . HIS A 1 114 ? 7.422 -2.928 -20.624 1.00 59.22 114 HIS A C 1
ATOM 849 O O . HIS A 1 114 ? 7.807 -2.261 -19.660 1.00 59.22 114 HIS A O 1
ATOM 855 N N . PRO A 1 115 ? 6.125 -3.254 -20.791 1.00 58.12 115 PRO A N 1
ATOM 856 C CA . PRO A 1 115 ? 5.536 -3.858 -21.987 1.00 58.12 115 PRO A CA 1
ATOM 857 C C . PRO A 1 115 ? 5.674 -2.922 -23.200 1.00 58.12 115 PRO A C 1
ATOM 859 O O . PRO A 1 115 ? 5.784 -1.704 -23.049 1.00 58.12 115 PRO A O 1
ATOM 862 N N . ILE A 1 116 ? 5.764 -3.507 -24.394 1.00 50.78 116 ILE A N 1
ATOM 863 C CA . ILE A 1 116 ? 5.812 -2.750 -25.651 1.00 50.78 116 ILE A CA 1
ATOM 864 C C . ILE A 1 116 ? 4.408 -2.145 -25.847 1.00 50.78 116 ILE A C 1
ATOM 866 O O . ILE A 1 116 ? 3.442 -2.881 -25.631 1.00 50.78 116 ILE A O 1
ATOM 870 N N . PRO A 1 117 ? 4.268 -0.849 -26.181 1.00 57.28 117 PRO A N 1
ATOM 871 C CA . PRO A 1 117 ? 2.961 -0.255 -26.466 1.00 57.28 117 PRO A CA 1
ATOM 872 C C . PRO A 1 117 ? 2.264 -0.898 -27.672 1.00 57.28 117 PRO A C 1
ATOM 874 O O . PRO A 1 117 ? 2.972 -1.383 -28.587 1.00 57.28 117 PRO A O 1
#

Secondary structure (DSSP, 8-state):
-HHHHTHHHHHHHHHHHT---PPPPPPPP--TT----S--SPPGGGS-HHHHHHHHHHHHHH---SHHHHHTSTT--HHHHHHHHHHHHHHH---S-TT-GGGGTSTT-STTS-S--

Sequence (117 aa):
DLLQDLGPDRIIREFAALEPGAAPAPAQPLLPHLIMPAHHDVRESDVVMHRLHGNMAAAAERGPADFAELLLVPGVGARTVRALALVAEVVHGAPCRFSDPGRFSLSHGGKDRHPIP

Radius of gyration: 16.87 Å; chains: 1; bounding box: 42×33×40 Å